Protein AF-A0A554VJP4-F1 (afdb_monomer_lite)

Structure (mmCIF, N/CA/C/O backbone):
data_AF-A0A554VJP4-F1
#
_entry.id   AF-A0A554VJP4-F1
#
loop_
_atom_site.group_PDB
_atom_site.id
_atom_site.type_symbol
_atom_site.label_atom_id
_atom_site.label_alt_id
_atom_site.label_comp_id
_atom_site.label_asym_id
_atom_site.label_entity_id
_atom_site.label_seq_id
_atom_site.pdbx_PDB_ins_code
_atom_site.Cartn_x
_atom_site.Cartn_y
_atom_site.Cartn_z
_atom_site.occupancy
_atom_site.B_iso_or_equiv
_atom_site.auth_seq_id
_atom_site.auth_comp_id
_atom_site.auth_asym_id
_atom_site.auth_atom_id
_atom_site.pdbx_PDB_model_num
ATOM 1 N N . MET A 1 1 ? 48.903 11.636 -44.632 1.00 59.56 1 MET A N 1
ATOM 2 C CA . MET A 1 1 ? 47.456 11.942 -44.474 1.00 59.56 1 MET A CA 1
ATOM 3 C C . MET A 1 1 ? 46.560 10.723 -44.202 1.00 59.56 1 MET A C 1
ATOM 5 O O . MET A 1 1 ? 45.749 10.816 -43.292 1.00 59.56 1 MET A O 1
ATOM 9 N N . ARG A 1 2 ? 46.679 9.581 -44.910 1.00 64.19 2 ARG A N 1
ATOM 10 C CA . ARG A 1 2 ? 45.824 8.382 -44.682 1.00 64.19 2 ARG A CA 1
ATOM 11 C C . ARG A 1 2 ? 45.867 7.820 -43.248 1.00 64.19 2 ARG A C 1
ATOM 13 O O . ARG A 1 2 ? 44.817 7.548 -42.677 1.00 64.19 2 ARG A O 1
ATOM 20 N N . LYS A 1 3 ? 47.059 7.714 -42.646 1.00 68.00 3 LYS A N 1
ATOM 21 C CA . LYS A 1 3 ? 47.233 7.249 -41.253 1.00 68.00 3 LYS A CA 1
ATOM 22 C C . LYS A 1 3 ? 46.587 8.202 -40.234 1.00 68.00 3 LYS A C 1
ATOM 24 O O . LYS A 1 3 ? 45.902 7.752 -39.332 1.00 68.00 3 LYS A O 1
ATOM 29 N N . PHE A 1 4 ? 46.711 9.513 -40.452 1.00 77.62 4 PHE A N 1
ATOM 30 C CA . PHE A 1 4 ? 46.106 10.544 -39.598 1.00 77.62 4 PHE A CA 1
ATOM 31 C C . PHE A 1 4 ? 44.571 10.550 -39.689 1.00 77.62 4 PHE A C 1
ATOM 33 O O . PHE A 1 4 ? 43.891 10.615 -38.672 1.00 77.62 4 PHE A O 1
ATOM 40 N N . ARG A 1 5 ? 44.015 10.377 -40.900 1.00 81.06 5 ARG A N 1
ATOM 41 C CA . ARG A 1 5 ? 42.568 10.176 -41.100 1.00 81.06 5 ARG A CA 1
ATOM 42 C C . ARG A 1 5 ? 42.062 8.908 -40.412 1.00 81.06 5 ARG A C 1
ATOM 44 O O . ARG A 1 5 ? 40.998 8.939 -39.816 1.00 81.06 5 ARG A O 1
ATOM 51 N N . SER A 1 6 ? 42.834 7.823 -40.460 1.00 83.50 6 SER A N 1
ATOM 52 C CA . SER A 1 6 ? 42.468 6.565 -39.795 1.00 83.50 6 SER A CA 1
ATOM 53 C C . SER A 1 6 ? 42.446 6.719 -38.272 1.00 83.50 6 SER A C 1
ATOM 55 O O . SER A 1 6 ? 41.508 6.256 -37.639 1.00 83.50 6 SER A O 1
ATOM 57 N N . ILE A 1 7 ? 43.415 7.442 -37.694 1.00 89.94 7 ILE A N 1
ATOM 58 C CA . ILE A 1 7 ? 43.435 7.764 -36.257 1.00 89.94 7 ILE A CA 1
ATOM 59 C C . ILE A 1 7 ? 42.205 8.593 -35.869 1.00 89.94 7 ILE A C 1
ATOM 61 O O . ILE A 1 7 ? 41.526 8.249 -34.910 1.00 89.94 7 ILE A O 1
ATOM 65 N N . ILE A 1 8 ? 41.869 9.634 -36.640 1.00 91.44 8 ILE A N 1
ATOM 66 C CA . ILE A 1 8 ? 40.680 10.463 -36.376 1.00 91.44 8 ILE A CA 1
ATOM 67 C C . ILE A 1 8 ? 39.396 9.624 -36.426 1.00 91.44 8 ILE A C 1
ATOM 69 O O . ILE A 1 8 ? 38.559 9.739 -35.536 1.00 91.44 8 ILE A O 1
ATOM 73 N N . ILE A 1 9 ? 39.251 8.756 -37.432 1.00 92.81 9 ILE A N 1
ATOM 74 C CA . ILE A 1 9 ? 38.075 7.885 -37.573 1.00 92.81 9 ILE A CA 1
ATOM 75 C C . ILE A 1 9 ? 37.961 6.933 -36.377 1.00 92.81 9 ILE A C 1
ATOM 77 O O . ILE A 1 9 ? 36.885 6.814 -35.798 1.00 92.81 9 ILE A O 1
ATOM 81 N N . VAL A 1 10 ? 39.064 6.301 -35.967 1.00 94.50 10 VAL A N 1
ATOM 82 C CA . VAL A 1 10 ? 39.085 5.412 -34.796 1.00 94.50 10 VAL A CA 1
ATOM 83 C C . VAL A 1 10 ? 38.717 6.176 -33.520 1.00 94.50 10 VAL A C 1
ATOM 85 O O . VAL A 1 10 ? 37.890 5.693 -32.751 1.00 94.50 10 VAL A O 1
ATOM 88 N N . SER A 1 11 ? 39.236 7.391 -33.321 1.00 93.19 11 SER A N 1
ATOM 89 C CA . SER A 1 11 ? 38.883 8.227 -32.166 1.00 93.19 11 SER A CA 1
ATOM 90 C C . SER A 1 11 ? 37.401 8.612 -32.138 1.00 93.19 11 SER A C 1
ATOM 92 O O . SER A 1 11 ? 36.790 8.589 -31.073 1.00 93.19 11 SER A O 1
ATOM 94 N N . ILE A 1 12 ? 36.802 8.924 -33.293 1.00 95.62 12 ILE A N 1
ATOM 95 C CA . ILE A 1 12 ? 35.363 9.222 -33.393 1.00 95.62 12 ILE A CA 1
ATOM 96 C C . ILE A 1 12 ? 34.533 7.984 -33.041 1.00 95.62 12 ILE A C 1
ATOM 98 O O . ILE A 1 12 ? 33.570 8.092 -32.286 1.00 95.62 12 ILE A O 1
ATOM 102 N N . ILE A 1 13 ? 34.917 6.803 -33.535 1.00 95.56 13 ILE A N 1
ATOM 103 C CA . ILE A 1 13 ? 34.223 5.547 -33.218 1.00 95.56 13 ILE A CA 1
ATOM 104 C C . ILE A 1 13 ? 34.290 5.260 -31.714 1.00 95.56 13 ILE A C 1
ATOM 106 O O . ILE A 1 13 ? 33.263 4.969 -31.106 1.00 95.56 13 ILE A O 1
ATOM 110 N N . ILE A 1 14 ? 35.468 5.400 -31.097 1.00 95.75 14 ILE A N 1
ATOM 111 C CA . ILE A 1 14 ? 35.642 5.218 -29.647 1.00 95.75 14 ILE A CA 1
ATOM 112 C C . ILE A 1 14 ? 34.758 6.197 -28.869 1.00 95.75 14 ILE A C 1
ATOM 114 O O . ILE A 1 14 ? 34.096 5.793 -27.915 1.00 95.75 14 ILE A O 1
ATOM 118 N N . LEU A 1 15 ? 34.700 7.464 -29.289 1.00 95.62 15 LEU A N 1
ATOM 119 C CA . LEU A 1 15 ? 33.866 8.474 -28.642 1.00 95.62 15 LEU A CA 1
ATOM 120 C C . LEU A 1 15 ? 32.372 8.130 -28.733 1.00 95.62 15 LEU A C 1
ATOM 122 O O . LEU A 1 15 ? 31.662 8.239 -27.737 1.00 95.62 15 LEU A O 1
ATOM 126 N N . ILE A 1 16 ? 31.897 7.669 -29.894 1.00 95.94 16 ILE A N 1
ATOM 127 C CA . ILE A 1 16 ? 30.501 7.243 -30.080 1.00 95.94 16 ILE A CA 1
ATOM 128 C C . ILE A 1 16 ? 30.175 6.056 -29.167 1.00 95.94 16 ILE A C 1
ATOM 130 O O . ILE A 1 16 ? 29.163 6.083 -28.465 1.00 95.94 16 ILE A O 1
ATOM 134 N N . VAL A 1 17 ? 31.044 5.042 -29.125 1.00 95.94 17 VAL A N 1
ATOM 135 C CA . VAL A 1 17 ? 30.869 3.875 -28.247 1.00 95.94 17 VAL A CA 1
ATOM 136 C C . VAL A 1 17 ? 30.855 4.296 -26.775 1.00 95.94 17 VAL A C 1
ATOM 138 O O . VAL A 1 17 ? 30.011 3.822 -26.018 1.00 95.94 17 VAL A O 1
ATOM 141 N N . ALA A 1 18 ? 31.730 5.221 -26.373 1.00 94.38 18 ALA A N 1
ATOM 142 C CA . ALA A 1 18 ? 31.766 5.743 -25.010 1.00 94.38 18 ALA A CA 1
ATOM 143 C C . ALA A 1 18 ? 30.477 6.495 -24.643 1.00 94.38 18 ALA A C 1
ATOM 145 O O . ALA A 1 18 ? 29.935 6.271 -23.563 1.00 94.38 18 ALA A O 1
ATOM 146 N N . ILE A 1 19 ? 29.947 7.338 -25.536 1.00 95.06 19 ILE A N 1
ATOM 147 C CA . ILE A 1 19 ? 28.691 8.072 -25.30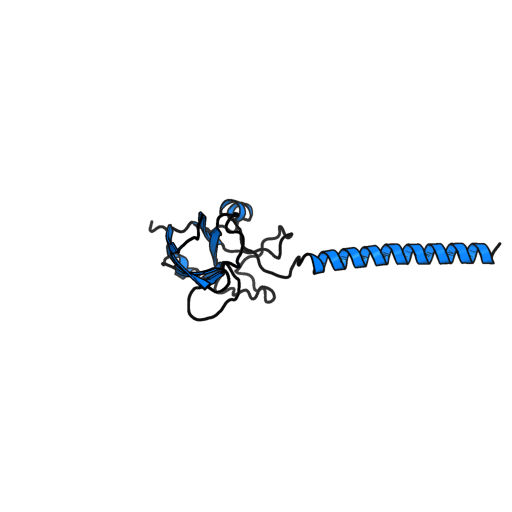7 1.00 95.06 19 ILE A CA 1
ATOM 148 C C . ILE A 1 19 ? 27.515 7.102 -25.146 1.00 95.06 19 ILE A C 1
ATOM 150 O O . ILE A 1 19 ? 26.744 7.226 -24.193 1.00 95.06 19 ILE A O 1
ATOM 154 N N . ILE A 1 20 ? 27.391 6.116 -26.040 1.00 94.56 20 ILE A N 1
ATOM 155 C CA . ILE A 1 20 ? 26.320 5.110 -25.971 1.00 94.56 20 ILE A CA 1
ATOM 156 C C . ILE A 1 20 ? 26.453 4.280 -24.689 1.00 94.56 20 ILE A C 1
ATOM 158 O O . ILE A 1 20 ? 25.468 4.089 -23.975 1.00 94.56 20 ILE A O 1
ATOM 162 N N . GLY A 1 21 ? 27.670 3.835 -24.364 1.00 94.00 21 GLY A N 1
ATOM 163 C CA . GLY A 1 21 ? 27.953 3.069 -23.153 1.00 94.00 21 GLY A CA 1
ATOM 164 C C . GLY A 1 21 ? 27.600 3.840 -21.882 1.00 94.00 21 GLY A C 1
ATOM 165 O O . GLY A 1 21 ? 26.885 3.318 -21.032 1.00 94.00 21 GLY A O 1
ATOM 166 N N . LEU A 1 22 ? 28.025 5.101 -21.769 1.00 92.81 22 LEU A N 1
ATOM 167 C CA . LEU A 1 22 ? 27.690 5.962 -20.631 1.00 92.81 22 LEU A CA 1
ATOM 168 C C . LEU A 1 22 ? 26.180 6.200 -20.514 1.00 92.81 22 LEU A C 1
ATOM 170 O O . LEU A 1 22 ? 25.647 6.163 -19.407 1.00 92.81 22 LEU A O 1
ATOM 174 N N . GLY A 1 23 ? 25.481 6.389 -21.637 1.00 90.38 23 GLY A N 1
ATOM 175 C CA . GLY A 1 23 ? 24.021 6.496 -21.659 1.00 90.38 23 GLY A CA 1
ATOM 176 C C . GLY A 1 23 ? 23.337 5.236 -21.122 1.00 90.38 23 GLY A C 1
ATOM 177 O O . GLY A 1 23 ? 22.455 5.329 -20.265 1.00 90.38 23 GLY A O 1
ATOM 178 N N . TYR A 1 24 ? 23.792 4.060 -21.561 1.00 89.81 24 TYR A N 1
ATOM 179 C CA . TYR A 1 24 ? 23.297 2.776 -21.065 1.00 89.81 24 TYR A CA 1
ATOM 180 C C . TYR A 1 24 ? 23.572 2.595 -19.568 1.00 89.81 24 TYR A C 1
ATOM 182 O O . TYR A 1 24 ? 22.649 2.292 -18.815 1.00 89.81 24 TYR A O 1
ATOM 190 N N . PHE A 1 25 ? 24.803 2.841 -19.106 1.00 88.12 25 PHE A N 1
ATOM 191 C CA . PHE A 1 25 ? 25.150 2.733 -17.686 1.00 88.12 25 PHE A CA 1
ATOM 192 C C . PHE A 1 25 ? 24.345 3.701 -16.821 1.00 88.12 25 PHE A C 1
ATOM 194 O O . PHE A 1 25 ? 23.866 3.308 -15.761 1.00 88.12 25 PHE A O 1
ATOM 201 N N . ASN A 1 26 ? 24.138 4.937 -17.274 1.00 85.81 26 ASN A N 1
ATOM 202 C CA . ASN A 1 26 ? 23.325 5.907 -16.548 1.00 85.81 26 ASN A CA 1
ATOM 203 C C . ASN A 1 26 ? 21.857 5.459 -16.455 1.00 85.81 26 ASN A C 1
ATOM 205 O O . ASN A 1 26 ? 21.241 5.562 -15.397 1.00 85.81 26 ASN A O 1
ATOM 209 N N . SER A 1 27 ? 21.304 4.905 -17.538 1.00 81.00 27 SER A N 1
ATOM 210 C CA . SER A 1 27 ? 19.952 4.338 -17.534 1.00 81.00 27 SER A CA 1
ATOM 211 C C . SER A 1 27 ? 19.846 3.120 -16.613 1.00 81.00 27 SER A C 1
ATOM 213 O O . SER A 1 27 ? 18.922 3.049 -15.808 1.00 81.00 27 SER A O 1
ATOM 215 N N . TYR A 1 28 ? 20.825 2.214 -16.657 1.00 82.31 28 TYR A N 1
ATOM 216 C CA . TYR A 1 28 ? 20.892 1.025 -15.807 1.00 82.31 28 TYR A CA 1
ATOM 217 C C . TYR A 1 28 ? 21.003 1.389 -14.318 1.00 82.31 28 TYR A C 1
ATOM 219 O O . TYR A 1 28 ? 20.238 0.886 -13.493 1.00 82.31 28 TYR A O 1
ATOM 227 N N . ILE A 1 29 ? 21.906 2.312 -13.972 1.00 80.25 29 ILE A N 1
ATOM 228 C CA . ILE A 1 29 ? 22.062 2.828 -12.605 1.00 80.25 29 ILE A CA 1
ATOM 229 C C . ILE A 1 29 ? 20.795 3.564 -12.170 1.00 80.25 29 ILE A C 1
ATOM 231 O O . ILE A 1 29 ? 20.364 3.394 -11.037 1.00 80.25 29 ILE A O 1
ATOM 235 N N . GLY A 1 30 ? 20.157 4.337 -13.049 1.00 66.06 30 GLY A N 1
ATOM 236 C CA . GLY A 1 30 ? 18.882 4.975 -12.738 1.00 66.06 30 GLY A CA 1
ATOM 237 C C . GLY A 1 30 ? 17.779 3.947 -12.468 1.00 66.06 30 GLY A C 1
ATOM 238 O O . GLY A 1 30 ? 17.087 4.012 -11.457 1.00 66.06 30 GLY A O 1
ATOM 239 N N . TYR A 1 31 ? 17.623 2.958 -13.339 1.00 65.25 31 TYR A N 1
ATOM 240 C CA . TYR A 1 31 ? 16.568 1.958 -13.226 1.00 65.25 31 TYR A CA 1
ATOM 241 C C . TYR A 1 31 ? 16.714 1.093 -11.961 1.00 65.25 31 TYR A C 1
ATOM 243 O O . TYR A 1 31 ? 15.768 0.984 -11.174 1.00 65.25 31 TYR A O 1
ATOM 251 N N . HIS A 1 32 ? 17.914 0.564 -11.701 1.00 67.81 32 HIS A N 1
ATOM 252 C CA . HIS A 1 32 ? 18.172 -0.288 -10.536 1.00 67.81 32 HIS A CA 1
ATOM 253 C C . HIS A 1 32 ? 18.463 0.499 -9.250 1.00 67.81 32 HIS A C 1
ATOM 255 O O . HIS A 1 32 ? 18.029 0.098 -8.173 1.00 67.81 32 HIS A O 1
ATOM 261 N N . GLY A 1 33 ? 19.152 1.636 -9.338 1.00 58.38 33 GLY A N 1
ATOM 262 C CA . GLY A 1 33 ? 19.509 2.470 -8.187 1.00 58.38 33 GLY A CA 1
ATOM 263 C C . GLY A 1 33 ? 18.315 3.197 -7.569 1.00 58.38 33 GLY A C 1
ATOM 264 O O . GLY A 1 33 ? 18.256 3.336 -6.348 1.00 58.38 33 GLY A O 1
ATOM 265 N N . TYR A 1 34 ? 17.319 3.592 -8.374 1.00 58.25 34 TYR A N 1
ATOM 266 C CA . TYR A 1 34 ? 16.077 4.183 -7.859 1.00 58.25 34 TYR A CA 1
ATOM 267 C C . TYR A 1 34 ? 15.020 3.152 -7.457 1.00 58.25 34 TYR A C 1
ATOM 269 O O . TYR A 1 34 ? 13.928 3.548 -7.045 1.00 58.25 34 TYR A O 1
ATOM 277 N N . ASN A 1 35 ? 15.334 1.849 -7.516 1.00 59.16 35 ASN A N 1
ATOM 278 C CA . ASN A 1 35 ? 14.413 0.784 -7.119 1.00 59.16 35 ASN A CA 1
ATOM 279 C C . ASN A 1 35 ? 13.039 0.926 -7.801 1.00 59.16 35 ASN A C 1
ATOM 281 O O . ASN A 1 35 ? 11.998 0.841 -7.140 1.00 59.16 35 ASN A O 1
ATOM 285 N N . LYS A 1 36 ? 13.037 1.229 -9.110 1.00 57.78 36 LYS A N 1
ATOM 286 C CA . LYS A 1 36 ? 11.808 1.599 -9.829 1.00 57.78 36 LYS A CA 1
ATOM 287 C C . LYS A 1 36 ? 10.735 0.513 -9.780 1.00 57.78 36 LYS A C 1
ATOM 289 O O . LYS A 1 36 ? 9.577 0.879 -9.650 1.00 57.78 36 LYS A O 1
ATOM 294 N N . ASP A 1 37 ? 11.124 -0.762 -9.746 1.00 58.19 37 ASP A N 1
ATOM 295 C CA . ASP A 1 37 ? 10.183 -1.892 -9.777 1.00 58.19 37 ASP A CA 1
ATOM 296 C C . ASP A 1 37 ? 10.345 -2.868 -8.600 1.00 58.19 37 ASP A C 1
ATOM 298 O O . ASP A 1 37 ? 9.744 -3.934 -8.580 1.00 58.19 37 ASP A O 1
ATOM 302 N N . THR A 1 38 ? 11.154 -2.551 -7.586 1.00 62.28 38 THR A N 1
ATOM 303 C CA . THR A 1 38 ? 11.517 -3.559 -6.571 1.00 62.28 38 THR A CA 1
ATOM 304 C C . THR A 1 38 ? 10.443 -3.796 -5.511 1.00 62.28 38 THR A C 1
ATOM 306 O O . THR A 1 38 ? 10.501 -4.810 -4.819 1.00 62.28 38 THR A O 1
ATOM 309 N N . TYR A 1 39 ? 9.472 -2.889 -5.350 1.00 71.44 39 TYR A N 1
ATOM 310 C CA . TYR A 1 39 ? 8.464 -3.006 -4.293 1.00 71.44 39 TYR A CA 1
ATOM 311 C C . TYR A 1 39 ? 7.085 -2.518 -4.728 1.00 71.44 39 TYR A C 1
ATOM 313 O O . TYR A 1 39 ? 6.936 -1.418 -5.267 1.00 71.44 39 TYR A O 1
ATOM 321 N N . ARG A 1 40 ? 6.070 -3.313 -4.386 1.00 78.12 40 ARG A N 1
ATOM 322 C CA . ARG A 1 40 ? 4.659 -2.930 -4.420 1.00 78.12 40 ARG A CA 1
ATOM 323 C C . ARG A 1 40 ? 4.410 -1.734 -3.498 1.00 78.12 40 ARG A C 1
ATOM 325 O O . ARG A 1 40 ? 4.848 -1.727 -2.347 1.00 78.12 40 ARG A O 1
ATOM 332 N N . ARG A 1 41 ? 3.658 -0.745 -3.983 1.00 78.75 41 ARG A N 1
ATOM 333 C CA . ARG A 1 41 ? 3.198 0.406 -3.193 1.00 78.75 41 ARG A CA 1
ATOM 334 C C . ARG A 1 41 ? 1.684 0.587 -3.262 1.00 78.75 41 ARG A C 1
ATOM 336 O O . ARG A 1 41 ? 1.037 0.291 -4.266 1.00 78.75 41 ARG A O 1
ATOM 343 N N . PHE A 1 42 ? 1.142 1.106 -2.173 1.00 83.00 42 PHE A N 1
ATOM 344 C CA . PHE A 1 42 ? -0.256 1.483 -1.967 1.00 83.00 42 PHE A CA 1
ATOM 345 C C . PHE A 1 42 ? -0.357 3.018 -1.924 1.00 83.00 42 PHE A C 1
ATOM 347 O O . PHE A 1 42 ? 0.670 3.706 -1.958 1.00 83.00 42 PHE A O 1
ATOM 354 N N . SER A 1 43 ? -1.575 3.561 -1.913 1.00 87.31 43 SER A N 1
ATOM 355 C CA . SER A 1 43 ? -1.755 5.018 -1.818 1.00 87.31 43 SER A CA 1
ATOM 356 C C . SER A 1 43 ? -1.492 5.519 -0.402 1.00 87.31 43 SER A C 1
ATOM 358 O O . SER A 1 43 ? -1.949 4.922 0.568 1.00 87.31 43 SER A O 1
ATOM 360 N N . GLU A 1 44 ? -0.820 6.655 -0.266 1.00 85.25 44 GLU A N 1
ATOM 361 C CA . GLU A 1 44 ? -0.588 7.286 1.036 1.00 85.25 44 GLU A CA 1
ATOM 362 C C . GLU A 1 44 ? -1.843 8.004 1.545 1.00 85.25 44 GLU A C 1
ATOM 364 O O . GLU A 1 44 ? -1.989 8.222 2.745 1.00 85.25 44 GLU A O 1
ATOM 369 N N . THR A 1 45 ? -2.769 8.366 0.649 1.00 89.69 45 THR A N 1
ATOM 370 C CA . THR A 1 45 ? -4.004 9.089 0.986 1.00 89.69 45 THR A CA 1
ATOM 371 C C . THR A 1 45 ? -5.218 8.555 0.225 1.00 89.69 45 THR A C 1
ATOM 373 O O . THR A 1 45 ? -5.100 7.989 -0.864 1.00 89.69 45 THR A O 1
ATOM 376 N N . ILE A 1 46 ? -6.420 8.821 0.750 1.00 92.38 46 ILE A N 1
ATOM 377 C CA . ILE A 1 46 ? -7.682 8.545 0.040 1.00 92.38 46 ILE A CA 1
ATOM 378 C C . ILE A 1 46 ? -7.758 9.311 -1.286 1.00 92.38 46 ILE A C 1
ATOM 380 O O . ILE A 1 46 ? -8.303 8.798 -2.263 1.00 92.38 46 ILE A O 1
ATOM 384 N N . LYS A 1 47 ? -7.236 10.544 -1.332 1.00 93.94 47 LYS A N 1
ATOM 385 C CA . LYS A 1 47 ? -7.242 11.366 -2.548 1.00 93.94 47 LYS A CA 1
ATOM 386 C C . LYS A 1 47 ? -6.461 10.676 -3.668 1.00 93.94 47 LYS A C 1
ATOM 388 O O . LYS A 1 47 ? -7.026 10.445 -4.731 1.00 93.94 47 LYS A O 1
ATOM 393 N N . GLU A 1 48 ? -5.229 10.264 -3.382 1.00 91.00 48 GLU A N 1
ATOM 394 C CA . GLU A 1 48 ? -4.383 9.518 -4.322 1.00 91.00 48 GLU A CA 1
ATOM 395 C C . GLU A 1 48 ? -5.051 8.200 -4.756 1.00 91.00 48 GLU A C 1
ATOM 397 O O . GLU A 1 48 ? -5.094 7.875 -5.941 1.00 91.00 48 GLU A O 1
ATOM 402 N N . SER A 1 49 ? -5.666 7.475 -3.817 1.00 92.19 49 SER A N 1
ATOM 403 C CA . SER A 1 49 ? -6.402 6.235 -4.103 1.00 92.19 49 SER A CA 1
ATOM 404 C C . SER A 1 49 ? -7.560 6.431 -5.091 1.00 92.19 49 SER A C 1
ATOM 406 O O . SER A 1 49 ? -7.798 5.602 -5.980 1.00 92.19 49 SER A O 1
ATOM 408 N N . LYS A 1 50 ? -8.286 7.549 -4.958 1.00 94.69 50 LYS A N 1
ATOM 409 C CA . LYS A 1 50 ? -9.379 7.932 -5.862 1.00 94.69 50 LYS A CA 1
ATOM 410 C C . LYS A 1 50 ? -8.861 8.369 -7.228 1.00 94.69 50 LYS A C 1
ATOM 412 O O . LYS A 1 50 ? -9.425 7.947 -8.233 1.00 94.69 50 LYS A O 1
ATOM 417 N N . GLU A 1 51 ? -7.792 9.162 -7.272 1.00 93.50 51 GLU A N 1
ATOM 418 C CA . GLU A 1 51 ? -7.138 9.590 -8.521 1.00 93.50 51 GLU A CA 1
ATOM 419 C C . GLU A 1 51 ? -6.659 8.381 -9.336 1.00 93.50 51 GLU A C 1
ATOM 421 O O . GLU A 1 51 ? -6.881 8.311 -10.545 1.00 93.50 51 GLU A O 1
ATOM 426 N N . ARG A 1 52 ? -6.128 7.364 -8.649 1.00 91.44 52 ARG A N 1
ATOM 427 C CA . ARG A 1 52 ? -5.718 6.075 -9.224 1.00 91.44 52 ARG A CA 1
ATOM 428 C C . ARG A 1 52 ? -6.875 5.112 -9.518 1.00 91.44 52 ARG A C 1
ATOM 430 O O . ARG A 1 52 ? -6.644 4.020 -10.028 1.00 91.44 52 ARG A O 1
ATOM 437 N N . LYS A 1 53 ? -8.121 5.481 -9.196 1.00 94.12 53 LYS A N 1
ATOM 438 C CA . LYS A 1 53 ? -9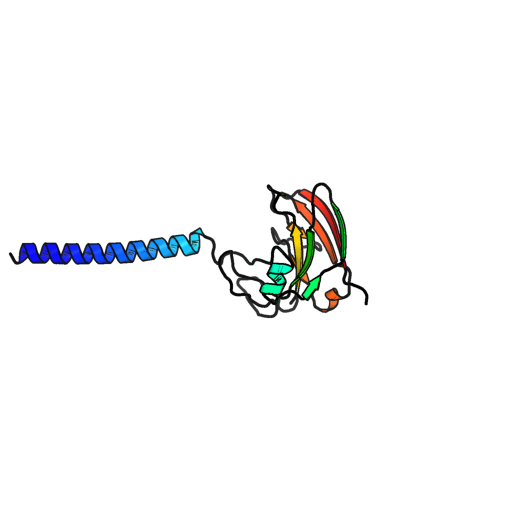.343 4.676 -9.414 1.00 94.12 53 LYS A CA 1
ATOM 439 C C . LYS A 1 53 ? -9.311 3.282 -8.756 1.00 94.12 53 LYS A C 1
ATOM 441 O O . LYS A 1 53 ? -9.977 2.353 -9.222 1.00 94.12 53 LYS A O 1
ATOM 446 N N . VAL A 1 54 ? -8.572 3.138 -7.654 1.00 92.81 54 VAL A N 1
ATOM 447 C CA . VAL A 1 54 ? -8.480 1.893 -6.862 1.00 92.81 54 VAL A CA 1
ATOM 448 C C . VAL A 1 54 ? -9.180 1.976 -5.516 1.00 92.81 54 VAL A C 1
ATOM 450 O O . VAL A 1 54 ? -9.343 0.946 -4.868 1.00 92.81 54 VAL A O 1
ATOM 453 N N . PHE A 1 55 ? -9.625 3.165 -5.112 1.00 94.12 55 PHE A N 1
ATOM 454 C CA . PHE A 1 55 ? -10.392 3.360 -3.889 1.00 94.12 55 PHE A CA 1
ATOM 455 C C . PHE A 1 55 ? -11.709 2.576 -3.915 1.00 94.12 55 PHE A C 1
ATOM 457 O O . PHE A 1 55 ? -12.507 2.720 -4.843 1.00 94.12 55 PHE A O 1
ATOM 464 N N . ILE A 1 56 ? -11.952 1.790 -2.867 1.00 92.25 56 ILE A N 1
ATOM 465 C CA . ILE A 1 56 ? -13.215 1.077 -2.652 1.00 92.25 56 ILE A CA 1
ATOM 466 C C . ILE A 1 56 ? -14.070 1.820 -1.634 1.00 92.25 56 ILE A C 1
ATOM 468 O O . ILE A 1 56 ? -15.181 2.244 -1.944 1.00 92.25 56 ILE A O 1
ATOM 472 N N . LYS A 1 57 ? -13.558 1.987 -0.411 1.00 91.44 57 LYS A N 1
ATOM 473 C CA . LYS A 1 57 ? -14.279 2.674 0.664 1.00 91.44 57 LYS A CA 1
ATOM 474 C C . LYS A 1 57 ? -13.359 3.119 1.789 1.00 91.44 57 LYS A C 1
ATOM 476 O O . LYS A 1 57 ? -12.302 2.533 2.011 1.00 91.44 57 LYS A O 1
ATOM 481 N N . LYS A 1 58 ? -13.813 4.126 2.534 1.00 92.56 58 LYS A N 1
ATOM 482 C CA . LYS A 1 58 ? -13.228 4.524 3.816 1.00 92.56 58 LYS A CA 1
ATOM 483 C C . LYS A 1 58 ? -13.809 3.637 4.918 1.00 92.56 58 LYS A C 1
ATOM 485 O O . LYS A 1 58 ? -14.989 3.289 4.862 1.00 92.56 58 LYS A O 1
ATOM 490 N N . LEU A 1 59 ? -12.981 3.268 5.886 1.00 90.25 59 LEU A N 1
ATOM 491 C CA . LEU A 1 59 ? -13.381 2.510 7.065 1.00 90.25 59 LEU A CA 1
ATOM 492 C C . LEU A 1 59 ? -13.471 3.435 8.274 1.00 90.25 59 LEU A C 1
ATOM 494 O O . LEU A 1 59 ? -12.688 4.378 8.416 1.00 90.25 59 LEU A O 1
ATOM 498 N N . ASN A 1 60 ? -14.401 3.123 9.169 1.00 91.56 60 ASN A N 1
ATOM 499 C CA . ASN A 1 60 ? -14.319 3.616 10.535 1.00 91.56 60 ASN A CA 1
ATOM 500 C C . ASN A 1 60 ? -13.212 2.856 11.248 1.00 91.56 60 ASN A C 1
ATOM 502 O O . ASN A 1 60 ? -12.973 1.685 10.946 1.00 91.56 60 ASN A O 1
ATOM 506 N N . TYR A 1 61 ? -12.555 3.495 12.208 1.00 90.12 61 TYR A N 1
ATOM 507 C CA . TYR A 1 61 ? -11.553 2.825 13.016 1.00 90.12 61 TYR A CA 1
ATOM 508 C C . TYR A 1 61 ? -11.523 3.355 14.442 1.00 90.12 61 TYR A C 1
ATOM 510 O O . TYR A 1 61 ? -11.892 4.492 14.724 1.00 90.12 61 TYR A O 1
ATOM 518 N N . ASN A 1 62 ? -11.046 2.502 15.338 1.00 89.94 62 ASN A N 1
ATOM 519 C CA . ASN A 1 62 ? -10.646 2.861 16.684 1.00 89.94 62 ASN A CA 1
ATOM 520 C C . ASN A 1 62 ? -9.222 2.353 16.908 1.00 89.94 62 ASN A C 1
ATOM 522 O O . ASN A 1 62 ? -8.881 1.243 16.487 1.00 89.94 62 ASN A O 1
ATOM 526 N N . THR A 1 63 ? -8.397 3.159 17.565 1.00 86.00 63 THR A N 1
ATOM 527 C CA . THR A 1 63 ? -6.996 2.849 17.828 1.00 86.00 63 THR A CA 1
ATOM 528 C C . THR A 1 63 ? -6.705 2.916 19.320 1.00 86.00 63 THR A C 1
ATOM 530 O O . THR A 1 63 ? -7.087 3.859 20.009 1.00 86.00 63 THR A O 1
ATOM 533 N N . LYS A 1 64 ? -6.017 1.891 19.820 1.00 84.31 64 LYS A N 1
ATOM 534 C CA . LYS A 1 64 ? -5.328 1.906 21.111 1.00 84.31 64 LYS A CA 1
ATOM 535 C C . LYS A 1 64 ? -3.838 1.878 20.804 1.00 84.31 64 LYS A C 1
ATOM 537 O O . LYS A 1 64 ? -3.233 0.805 20.846 1.00 84.31 64 LYS A O 1
ATOM 542 N N . ALA A 1 65 ? -3.304 3.011 20.362 1.00 77.06 65 ALA A N 1
ATOM 543 C CA . ALA A 1 65 ? -1.904 3.145 19.993 1.00 77.06 65 ALA A CA 1
ATOM 544 C C . ALA A 1 65 ? -1.313 4.419 20.580 1.00 77.06 65 ALA A C 1
ATOM 546 O O . ALA A 1 65 ? -1.926 5.483 20.494 1.00 77.06 65 ALA A O 1
ATOM 547 N N . ASP A 1 66 ? -0.111 4.294 21.127 1.00 72.75 66 ASP A N 1
ATOM 548 C CA . ASP A 1 66 ? 0.624 5.418 21.686 1.00 72.75 66 ASP A CA 1
ATOM 549 C C . ASP A 1 66 ? 1.488 6.050 20.592 1.00 72.75 66 ASP A C 1
ATOM 551 O O . ASP A 1 66 ? 2.156 5.353 19.828 1.00 72.75 66 ASP A O 1
ATOM 555 N N . ASN A 1 67 ? 1.492 7.383 20.517 1.00 75.75 67 ASN A N 1
ATOM 556 C CA . ASN A 1 67 ? 2.354 8.161 19.618 1.00 75.75 67 ASN A CA 1
ATOM 557 C C . ASN A 1 67 ? 2.191 7.862 18.106 1.00 75.75 67 ASN A C 1
ATOM 559 O O . ASN A 1 67 ? 3.082 8.178 17.316 1.00 75.75 67 ASN A O 1
ATOM 563 N N . VAL A 1 68 ? 1.053 7.300 17.673 1.00 78.38 68 VAL A N 1
ATOM 564 C CA . VAL A 1 68 ? 0.723 7.059 16.253 1.00 78.38 68 VAL A CA 1
ATOM 565 C C . VAL A 1 68 ? -0.539 7.821 15.842 1.00 78.38 68 VAL A C 1
ATOM 567 O O . VAL A 1 68 ? -1.632 7.530 16.322 1.00 78.38 68 VAL A O 1
ATOM 570 N N . GLU A 1 69 ? -0.396 8.778 14.923 1.00 84.19 69 GLU A N 1
ATOM 571 C CA . GLU A 1 69 ? -1.508 9.556 14.364 1.00 84.19 69 GLU A CA 1
ATOM 572 C C . GLU A 1 69 ? -1.933 8.955 13.014 1.00 84.19 69 GLU A C 1
ATOM 574 O O . GLU A 1 69 ? -1.302 9.182 11.975 1.00 84.19 69 GLU A O 1
ATOM 579 N N . ILE A 1 70 ? -3.007 8.158 13.045 1.00 85.94 70 ILE A N 1
ATOM 580 C CA . ILE A 1 70 ? -3.671 7.619 11.851 1.00 85.94 70 ILE A CA 1
ATOM 581 C C . ILE A 1 70 ? -4.592 8.697 11.288 1.00 85.94 70 ILE A C 1
ATOM 583 O O . ILE A 1 70 ? -5.460 9.187 12.010 1.00 85.94 70 ILE A O 1
ATOM 587 N N . LEU A 1 71 ? -4.428 9.023 10.006 1.00 88.12 71 LEU A N 1
ATOM 588 C CA . LEU A 1 71 ? -5.283 9.971 9.289 1.00 88.12 71 LEU A CA 1
ATOM 589 C C . LEU A 1 71 ? -6.532 9.287 8.733 1.00 88.12 71 LEU A C 1
ATOM 591 O O . LEU A 1 71 ? -7.649 9.771 8.898 1.00 88.12 71 LEU A O 1
ATOM 595 N N . ASP A 1 72 ? -6.334 8.149 8.073 1.00 90.00 72 ASP A N 1
ATOM 596 C CA . ASP A 1 72 ? -7.392 7.409 7.402 1.00 90.00 72 ASP A CA 1
ATOM 597 C C . ASP A 1 72 ? -7.089 5.910 7.416 1.00 90.00 72 ASP A C 1
ATOM 599 O O . ASP A 1 72 ? -5.940 5.490 7.278 1.00 90.00 72 ASP A O 1
ATOM 603 N N . VAL A 1 73 ? -8.142 5.097 7.492 1.00 89.00 73 VAL A N 1
ATOM 604 C CA . VAL A 1 73 ? -8.094 3.671 7.154 1.00 89.00 73 VAL A CA 1
ATOM 605 C C . VAL A 1 73 ? -9.070 3.442 6.007 1.00 89.00 73 VAL A C 1
ATOM 607 O O . VAL A 1 73 ? -10.225 3.869 6.077 1.00 89.00 73 VAL A O 1
ATOM 610 N N . PHE A 1 74 ? -8.624 2.818 4.924 1.00 90.44 74 PHE A N 1
ATOM 611 C CA . PHE A 1 74 ? -9.438 2.644 3.720 1.00 90.44 74 PHE A CA 1
ATOM 612 C C . PHE A 1 74 ? -9.064 1.381 2.953 1.00 90.44 74 PHE A C 1
ATOM 614 O O . PHE A 1 74 ? -8.092 0.713 3.281 1.00 90.44 74 PHE A O 1
ATOM 621 N N . ILE A 1 75 ? -9.870 1.030 1.955 1.00 90.38 75 ILE A N 1
ATOM 622 C CA . ILE A 1 75 ? -9.695 -0.181 1.153 1.00 90.38 75 ILE A CA 1
ATOM 623 C C . ILE A 1 75 ? -9.357 0.184 -0.285 1.00 90.38 75 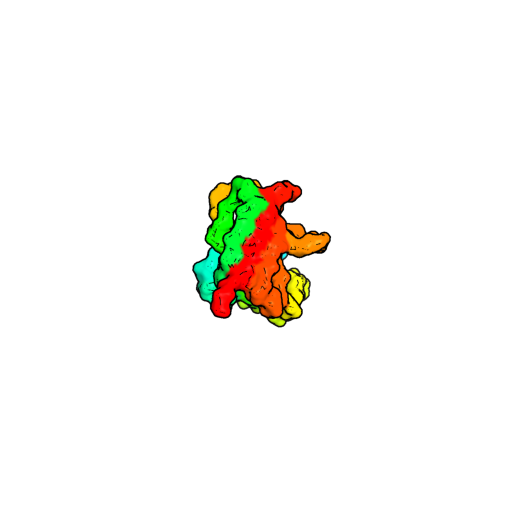ILE A C 1
ATOM 625 O O . ILE A 1 75 ? -10.006 1.053 -0.876 1.00 90.38 75 ILE A O 1
ATOM 629 N N . GLU A 1 76 ? -8.383 -0.529 -0.847 1.00 92.12 76 GLU A N 1
ATOM 630 C CA . GLU A 1 76 ? -8.005 -0.455 -2.257 1.00 92.12 76 GLU A CA 1
ATOM 631 C C . GLU A 1 76 ? -8.137 -1.809 -2.956 1.00 92.12 76 GLU A C 1
ATOM 633 O O . GLU A 1 76 ? -8.010 -2.851 -2.322 1.00 92.12 76 GLU A O 1
ATOM 638 N N . LYS A 1 77 ? -8.323 -1.785 -4.279 1.00 92.12 77 LYS A N 1
ATOM 639 C CA . LYS A 1 77 ? -8.309 -2.971 -5.162 1.00 92.12 77 LYS A CA 1
ATOM 640 C C . LYS A 1 77 ? -7.111 -3.030 -6.119 1.00 92.12 77 LYS A C 1
ATOM 642 O O . LYS A 1 77 ? -7.154 -3.692 -7.155 1.00 92.12 77 LYS A O 1
ATOM 647 N N . GLY A 1 78 ? -6.061 -2.264 -5.843 1.00 90.06 78 GLY A N 1
ATOM 648 C CA . GLY A 1 78 ? -4.917 -2.159 -6.743 1.00 90.06 78 GLY A CA 1
ATOM 649 C C . GLY A 1 78 ? -3.677 -1.581 -6.082 1.00 90.06 78 GLY A C 1
ATOM 650 O O . GLY A 1 78 ? -3.729 -1.054 -4.972 1.00 90.06 78 GLY A O 1
ATOM 651 N N . TYR A 1 79 ? -2.555 -1.681 -6.783 1.00 87.06 79 TYR A N 1
ATOM 652 C CA . TYR A 1 79 ? -1.231 -1.264 -6.332 1.00 87.06 79 TYR A CA 1
ATOM 653 C C . TYR A 1 79 ? -0.428 -0.650 -7.485 1.00 87.06 79 TYR A C 1
ATOM 655 O O . TYR A 1 79 ? -0.895 -0.609 -8.619 1.00 87.06 79 TYR A O 1
ATOM 663 N N . ARG A 1 80 ? 0.748 -0.096 -7.182 1.00 85.56 80 ARG A N 1
ATOM 664 C CA . ARG A 1 80 ? 1.714 0.389 -8.181 1.00 85.56 80 ARG A CA 1
ATOM 665 C C . ARG A 1 80 ? 3.090 -0.212 -7.928 1.00 85.56 80 ARG A C 1
ATOM 667 O O . ARG A 1 80 ? 3.390 -0.602 -6.793 1.00 85.56 80 ARG A O 1
ATOM 674 N N . TRP A 1 81 ? 3.922 -0.228 -8.959 1.00 79.06 81 TRP A N 1
ATOM 675 C CA . TRP A 1 81 ? 5.318 -0.638 -8.860 1.00 79.06 81 TRP A CA 1
ATOM 676 C C . TRP A 1 81 ? 6.229 0.558 -8.568 1.00 79.06 81 TRP A C 1
ATOM 678 O O . TRP A 1 81 ? 6.216 1.570 -9.266 1.00 79.06 81 TRP A O 1
ATOM 688 N N . GLY A 1 82 ? 6.975 0.454 -7.466 1.00 70.81 82 GLY A N 1
ATOM 689 C CA . GLY A 1 82 ? 7.911 1.468 -6.993 1.00 70.81 82 GLY A CA 1
ATOM 690 C C . GLY A 1 82 ? 7.337 2.881 -6.903 1.00 70.81 82 GLY A C 1
ATOM 691 O O . GLY A 1 82 ? 6.162 3.084 -6.605 1.00 70.81 82 GLY A O 1
ATOM 692 N N . ASN A 1 83 ? 8.222 3.870 -7.034 1.00 64.50 83 ASN A N 1
ATOM 693 C CA . ASN A 1 83 ? 7.927 5.270 -6.706 1.00 64.50 83 ASN A CA 1
ATOM 694 C C . ASN A 1 83 ? 7.669 6.163 -7.924 1.00 64.50 83 ASN A C 1
ATOM 696 O O . ASN A 1 83 ? 7.342 7.333 -7.761 1.00 64.50 83 ASN A O 1
ATOM 700 N N . SER A 1 84 ? 7.889 5.638 -9.126 1.00 59.66 84 SER A N 1
ATOM 701 C CA . SER A 1 84 ? 7.862 6.411 -10.372 1.00 59.66 84 SER A CA 1
ATOM 702 C C . SER A 1 84 ? 6.887 5.849 -11.398 1.00 59.66 84 SER A C 1
ATOM 704 O O . SER A 1 84 ? 6.824 6.385 -12.499 1.00 59.66 84 SER A O 1
ATOM 706 N N . SER A 1 85 ? 6.190 4.757 -11.075 1.00 67.44 85 SER A N 1
ATOM 707 C CA . SER A 1 85 ? 5.157 4.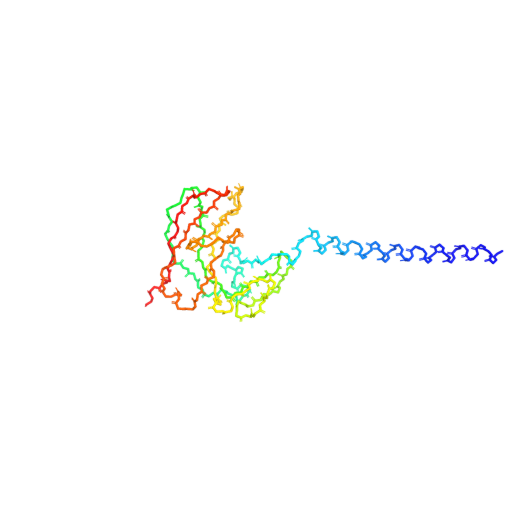219 -11.947 1.00 67.44 85 SER A CA 1
ATOM 708 C C . SER A 1 85 ? 3.821 4.876 -11.627 1.00 67.44 85 SER A C 1
ATOM 710 O O . SER A 1 85 ? 3.307 4.760 -10.510 1.00 67.44 85 SER A O 1
ATOM 712 N N . ASP A 1 86 ? 3.265 5.549 -12.631 1.00 70.38 86 ASP A N 1
ATOM 713 C CA . ASP A 1 86 ? 1.872 6.001 -12.635 1.00 70.38 86 ASP A CA 1
ATOM 714 C C . ASP A 1 86 ? 0.913 4.846 -12.968 1.00 70.38 86 ASP A C 1
ATOM 716 O O . ASP A 1 86 ? -0.306 4.955 -12.805 1.00 70.38 86 ASP A O 1
ATOM 720 N N . GLU A 1 87 ? 1.457 3.713 -13.421 1.00 81.50 87 GLU A N 1
ATOM 721 C CA . GLU A 1 87 ? 0.675 2.548 -13.784 1.00 81.50 87 GLU A CA 1
ATOM 722 C C . GLU A 1 87 ? 0.159 1.836 -12.534 1.00 81.50 87 GLU A C 1
ATOM 724 O O . GLU A 1 87 ? 0.879 1.555 -11.570 1.00 81.50 87 GLU A O 1
ATOM 729 N N . THR A 1 88 ? -1.142 1.565 -12.549 1.00 87.06 88 THR A N 1
ATOM 730 C CA . THR A 1 88 ? -1.840 0.920 -11.447 1.00 87.06 88 THR A CA 1
ATOM 731 C C . THR A 1 88 ? -2.277 -0.472 -11.875 1.00 87.06 88 THR A C 1
ATOM 733 O O . THR A 1 88 ? -3.100 -0.623 -12.777 1.00 87.06 88 THR A O 1
ATOM 736 N N . ALA A 1 89 ? -1.745 -1.481 -11.194 1.00 87.56 89 ALA A N 1
ATOM 737 C CA . ALA A 1 89 ? -2.113 -2.878 -11.360 1.00 87.56 89 ALA A CA 1
ATOM 738 C C . ALA A 1 89 ? -3.285 -3.240 -10.438 1.00 87.56 89 ALA A C 1
ATOM 740 O O . ALA A 1 89 ? -3.437 -2.685 -9.342 1.00 87.56 89 ALA A O 1
ATOM 741 N N . LYS A 1 90 ? -4.132 -4.173 -10.880 1.00 88.38 90 LYS A N 1
ATOM 742 C CA . LYS A 1 90 ? -5.263 -4.672 -10.084 1.00 88.38 90 LYS A CA 1
ATOM 743 C C . LYS A 1 90 ? -4.824 -5.839 -9.212 1.00 88.38 90 LYS A C 1
ATOM 745 O O . LYS A 1 90 ? -4.074 -6.693 -9.665 1.00 88.38 90 LYS A O 1
ATOM 750 N N . LEU A 1 91 ? -5.378 -5.927 -8.005 1.00 86.06 91 LEU A N 1
ATOM 751 C CA . LEU A 1 91 ? -5.128 -7.061 -7.110 1.00 86.06 91 LEU A CA 1
ATOM 752 C C . LEU A 1 91 ? -5.807 -8.363 -7.552 1.00 86.06 91 LEU A C 1
ATOM 754 O O . LEU A 1 91 ? -5.453 -9.426 -7.071 1.00 86.06 91 LEU A O 1
ATOM 758 N N . GLU A 1 92 ? -6.731 -8.299 -8.501 1.00 85.56 92 GLU A N 1
ATOM 759 C CA . GLU A 1 92 ? -7.340 -9.482 -9.122 1.00 85.56 92 GLU A CA 1
ATOM 760 C C . GLU A 1 92 ? -6.418 -10.148 -10.161 1.00 85.56 92 GLU A C 1
ATOM 762 O O . GLU A 1 92 ? -6.697 -11.255 -10.609 1.00 85.56 92 GLU A O 1
ATOM 767 N N . GLN A 1 93 ? -5.348 -9.473 -10.599 1.00 83.12 93 GLN A N 1
ATOM 768 C CA . GLN A 1 93 ? -4.439 -10.006 -11.615 1.00 83.12 93 GLN A CA 1
ATOM 769 C C . GLN A 1 93 ? -3.359 -10.866 -10.967 1.00 83.12 93 GLN A C 1
ATOM 771 O O . GLN A 1 93 ? -2.758 -10.459 -9.977 1.00 83.12 93 GLN A O 1
ATOM 776 N N . ASP A 1 94 ? -3.078 -12.032 -11.539 1.00 78.94 94 ASP A N 1
ATOM 777 C CA . ASP A 1 94 ? -1.932 -12.822 -11.103 1.00 78.94 94 ASP A CA 1
ATOM 778 C C . ASP A 1 94 ? -0.630 -12.085 -11.456 1.00 78.94 94 ASP A C 1
ATOM 780 O O . ASP A 1 94 ? -0.328 -11.836 -12.624 1.00 78.94 94 ASP A O 1
ATOM 784 N N . ASP A 1 95 ? 0.110 -11.695 -10.421 1.00 74.81 95 ASP A N 1
ATOM 785 C CA . ASP A 1 95 ? 1.426 -11.075 -10.517 1.00 74.81 95 ASP A CA 1
ATOM 786 C C . ASP A 1 95 ? 2.340 -11.770 -9.505 1.00 74.81 95 ASP A C 1
ATOM 788 O O . ASP A 1 95 ? 2.390 -11.439 -8.311 1.00 74.81 95 ASP A O 1
ATOM 792 N N . SER A 1 96 ? 3.078 -12.760 -10.008 1.00 69.94 96 SER A N 1
ATOM 793 C CA . SER A 1 96 ? 4.024 -13.555 -9.228 1.00 69.94 96 SER A CA 1
ATOM 794 C C . SER A 1 96 ? 5.168 -12.721 -8.645 1.00 69.94 96 SER A C 1
ATOM 796 O O . SER A 1 96 ? 5.727 -13.085 -7.609 1.00 69.94 96 SER A O 1
ATOM 798 N N . LEU A 1 97 ? 5.521 -11.597 -9.283 1.00 68.94 97 LEU A N 1
ATOM 799 C CA . LEU A 1 97 ? 6.572 -10.698 -8.800 1.00 68.94 97 LEU A CA 1
ATOM 800 C C . LEU A 1 97 ? 6.071 -9.888 -7.602 1.00 68.94 97 LEU A C 1
ATOM 802 O O . LEU A 1 97 ? 6.804 -9.706 -6.628 1.00 68.94 97 LEU A O 1
ATOM 806 N N . ALA A 1 98 ? 4.804 -9.465 -7.631 1.00 65.88 98 ALA A N 1
ATOM 807 C CA . ALA A 1 98 ? 4.139 -8.788 -6.516 1.00 65.88 98 ALA A CA 1
ATOM 808 C C . ALA A 1 98 ? 3.703 -9.742 -5.394 1.00 65.88 98 ALA A C 1
ATOM 810 O O . ALA A 1 98 ? 3.196 -9.266 -4.372 1.00 65.88 98 ALA A O 1
ATOM 811 N N . ARG A 1 99 ? 3.869 -11.063 -5.588 1.00 68.19 99 ARG A N 1
ATOM 812 C CA . ARG A 1 99 ? 3.265 -12.122 -4.759 1.00 68.19 99 ARG A CA 1
ATOM 813 C C . ARG A 1 99 ? 1.780 -11.865 -4.549 1.00 68.19 99 ARG A C 1
ATOM 815 O O . ARG A 1 99 ? 1.278 -11.927 -3.425 1.00 68.19 99 ARG A O 1
ATOM 822 N N . ASN A 1 100 ? 1.111 -11.468 -5.623 1.00 73.56 100 ASN A N 1
ATOM 823 C CA . ASN A 1 100 ? -0.288 -11.144 -5.527 1.00 73.56 100 ASN A CA 1
ATOM 824 C C . ASN A 1 100 ? -1.097 -12.417 -5.265 1.00 73.56 100 ASN A C 1
ATOM 826 O O . ASN A 1 100 ? -0.744 -13.499 -5.728 1.00 73.56 100 ASN A O 1
ATOM 830 N N . THR A 1 101 ? -2.171 -12.287 -4.500 1.00 76.69 101 THR A N 1
ATOM 831 C CA . THR A 1 101 ? -3.086 -13.390 -4.213 1.00 76.69 101 THR A CA 1
ATOM 832 C C . THR A 1 101 ? -4.427 -12.981 -4.802 1.00 76.69 101 THR A C 1
ATOM 834 O O . THR A 1 101 ? -5.148 -12.246 -4.135 1.00 76.69 101 THR A O 1
ATOM 837 N N . PRO A 1 102 ? -4.755 -13.381 -6.046 1.00 80.56 102 PRO A N 1
ATOM 838 C CA . PRO A 1 102 ? -5.993 -12.965 -6.712 1.00 80.56 102 PRO A CA 1
ATOM 839 C C . PRO A 1 102 ? -7.271 -13.269 -5.918 1.00 80.56 102 PRO A C 1
ATOM 841 O O . PRO A 1 102 ? -8.260 -12.556 -6.052 1.00 80.56 102 PRO A O 1
ATOM 844 N N . GLU A 1 103 ? -7.230 -14.286 -5.051 1.00 80.75 103 GLU A N 1
ATOM 845 C CA . GLU A 1 103 ? -8.299 -14.645 -4.104 1.00 80.75 103 GLU A CA 1
ATOM 846 C C . GLU A 1 103 ? -8.507 -13.600 -2.989 1.00 80.75 103 GLU A C 1
ATOM 848 O O . GLU A 1 103 ? -9.542 -13.582 -2.333 1.00 80.75 103 GLU A O 1
ATOM 853 N N . LEU A 1 104 ? -7.550 -12.689 -2.796 1.00 82.25 104 LEU A N 1
ATOM 854 C CA . LEU A 1 104 ? -7.607 -11.558 -1.869 1.00 82.25 104 LEU A CA 1
ATOM 855 C C . LEU A 1 104 ? -7.515 -10.238 -2.662 1.00 82.25 104 LEU A C 1
ATOM 857 O O . LEU A 1 104 ? -6.515 -9.516 -2.569 1.00 82.25 104 LEU A O 1
ATOM 861 N N . PRO A 1 105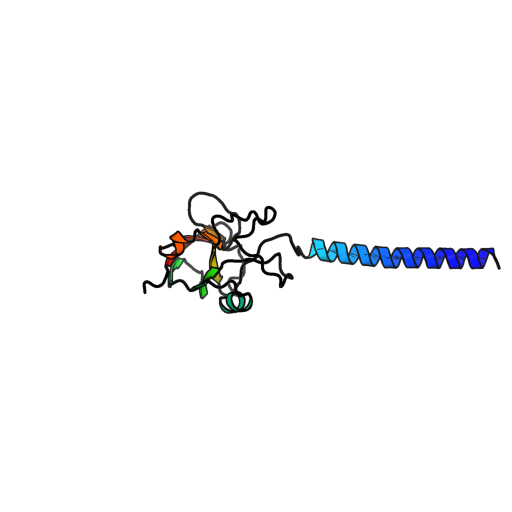 ? -8.546 -9.896 -3.461 1.00 87.69 105 PRO A N 1
ATOM 862 C CA . PRO A 1 105 ? -8.492 -8.818 -4.453 1.00 87.69 105 PRO A CA 1
ATOM 863 C C . PRO A 1 105 ? -8.563 -7.410 -3.843 1.00 87.69 105 PRO A C 1
ATOM 865 O O . PRO A 1 105 ? -8.678 -6.408 -4.556 1.00 87.69 105 PRO A O 1
ATOM 868 N N . PHE A 1 106 ? -8.498 -7.304 -2.519 1.00 87.81 106 PHE A N 1
ATOM 869 C CA . PHE A 1 106 ? -8.551 -6.047 -1.797 1.00 87.81 106 PHE A CA 1
ATOM 870 C C . PHE A 1 106 ? -7.430 -5.958 -0.776 1.00 87.81 106 PHE A C 1
ATOM 872 O O . PHE A 1 106 ? -6.893 -6.956 -0.304 1.00 87.81 106 PHE A O 1
ATOM 879 N N . GLN A 1 107 ? -7.097 -4.732 -0.394 1.00 86.38 107 GLN A N 1
ATOM 880 C CA . GLN A 1 107 ? -6.170 -4.468 0.691 1.00 86.38 107 GLN A CA 1
ATOM 881 C C . GLN A 1 107 ? -6.698 -3.366 1.608 1.00 86.38 107 GLN A C 1
ATOM 883 O O . GLN A 1 107 ? -7.202 -2.349 1.130 1.00 86.38 107 GLN A O 1
ATOM 888 N N . VAL A 1 108 ? -6.553 -3.544 2.921 1.00 86.25 108 VAL A N 1
ATOM 889 C CA . VAL A 1 108 ? -6.721 -2.456 3.897 1.00 86.25 108 VAL A CA 1
ATOM 890 C C . VAL A 1 108 ? -5.453 -1.624 3.899 1.00 86.25 108 VAL A C 1
ATOM 892 O O . VAL A 1 108 ? -4.379 -2.184 4.054 1.00 86.25 108 VAL A O 1
ATOM 895 N N . VAL A 1 109 ? -5.578 -0.310 3.774 1.00 86.38 109 VAL A N 1
ATOM 896 C CA . VAL A 1 109 ? -4.487 0.661 3.807 1.00 86.38 109 VAL A CA 1
ATOM 897 C C . VAL A 1 109 ? -4.674 1.587 4.999 1.00 86.38 109 VAL A C 1
ATOM 899 O O . VAL A 1 109 ? -5.786 2.040 5.282 1.00 86.38 109 VAL A O 1
ATOM 902 N N . VAL A 1 110 ? -3.571 1.882 5.684 1.00 85.00 110 VAL A N 1
ATOM 903 C CA . VAL A 1 110 ? -3.532 2.823 6.805 1.00 85.00 110 VAL A CA 1
ATOM 904 C C . VAL A 1 110 ? -2.672 4.019 6.418 1.00 85.00 110 VAL A C 1
ATOM 906 O O . VAL A 1 110 ? -1.484 3.873 6.136 1.00 85.00 110 VAL A O 1
ATOM 909 N N . SER A 1 111 ? -3.285 5.199 6.394 1.00 84.50 111 SER A N 1
ATOM 910 C CA . SER A 1 111 ? -2.608 6.472 6.163 1.00 84.50 111 SER A CA 1
ATOM 911 C C . SER A 1 111 ? -2.168 7.084 7.486 1.00 84.50 111 SER A C 1
ATOM 913 O O . SER A 1 111 ? -2.946 7.153 8.441 1.00 84.50 111 SER A O 1
ATOM 915 N N . PHE A 1 112 ? -0.931 7.568 7.522 1.00 81.25 112 PHE A N 1
ATOM 916 C CA . PHE A 1 112 ? -0.319 8.200 8.685 1.00 81.25 112 PHE A CA 1
ATOM 917 C C . PHE A 1 112 ? 0.133 9.615 8.343 1.00 81.25 112 PHE A C 1
ATOM 919 O O . PHE A 1 112 ? 0.385 9.950 7.183 1.00 81.25 112 PHE A O 1
ATOM 926 N N . LYS A 1 113 ? 0.288 10.456 9.365 1.00 78.56 113 LYS A N 1
ATOM 927 C CA . LYS A 1 113 ? 0.832 11.803 9.184 1.00 78.56 113 LYS A CA 1
ATOM 928 C C . LYS A 1 113 ? 2.311 11.751 8.797 1.00 78.56 113 LYS A C 1
ATOM 930 O O . LYS A 1 113 ? 3.110 11.071 9.434 1.00 78.56 113 LYS A O 1
ATOM 935 N N . LYS A 1 114 ? 2.684 12.532 7.780 1.00 61.41 114 LY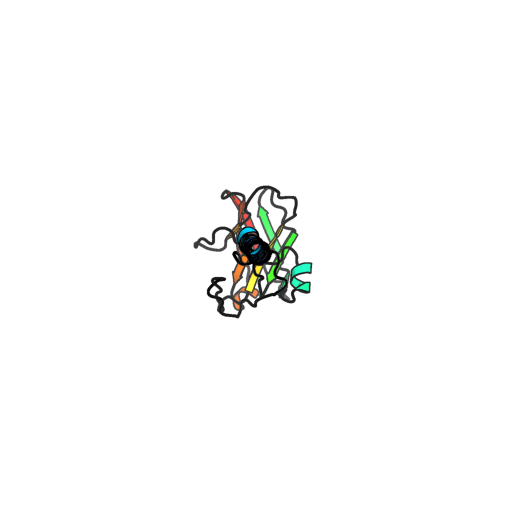S A N 1
ATOM 936 C CA . LYS A 1 114 ? 4.030 12.579 7.173 1.00 61.41 114 LYS A CA 1
ATOM 937 C C . LYS A 1 114 ? 5.174 12.865 8.166 1.00 61.41 114 LYS A C 1
ATOM 939 O O . LYS A 1 114 ? 6.322 12.525 7.891 1.00 61.41 114 LYS A O 1
ATOM 944 N N . ASP A 1 115 ? 4.860 13.457 9.319 1.00 59.62 115 ASP A N 1
ATOM 945 C CA . ASP A 1 115 ? 5.824 13.834 10.359 1.00 59.62 115 ASP A CA 1
ATOM 946 C C . ASP A 1 115 ? 6.078 12.742 11.408 1.00 59.62 115 ASP A C 1
ATOM 948 O O . ASP A 1 115 ? 6.873 12.946 12.325 1.00 59.62 115 ASP A O 1
ATOM 952 N N . GLN A 1 116 ? 5.496 11.548 11.243 1.00 61.84 116 GLN A N 1
ATOM 953 C CA . GLN A 1 116 ? 5.911 10.335 11.958 1.00 61.84 116 GLN A CA 1
ATOM 954 C C . GLN A 1 116 ? 7.223 9.804 11.354 1.00 61.84 116 GLN A C 1
ATOM 956 O O . GLN A 1 116 ? 7.300 8.736 10.748 1.00 61.84 116 GLN A O 1
ATOM 961 N N . LYS A 1 117 ? 8.259 10.643 11.442 1.00 45.47 117 LYS A N 1
ATOM 962 C CA . LYS A 1 117 ? 9.605 10.419 10.922 1.00 45.47 117 LYS A CA 1
ATOM 963 C C . LYS A 1 117 ? 10.376 9.547 11.906 1.00 45.47 117 LYS A C 1
ATOM 965 O O . LYS A 1 117 ? 10.668 9.995 13.008 1.00 45.47 117 LYS A O 1
ATOM 970 N N . ASN A 1 118 ? 10.736 8.356 11.433 1.00 42.72 118 ASN A N 1
ATOM 971 C CA . ASN A 1 118 ? 11.656 7.360 12.003 1.00 42.72 118 ASN A CA 1
ATOM 972 C C . ASN A 1 118 ? 10.926 6.087 12.439 1.00 42.72 118 ASN A C 1
ATOM 974 O O . ASN A 1 118 ? 10.571 5.883 13.594 1.00 42.72 118 ASN A O 1
ATOM 978 N N . GLY A 1 119 ? 10.673 5.242 11.437 1.00 47.50 119 GLY A N 1
ATOM 979 C CA . GLY A 1 119 ? 10.350 3.841 11.633 1.00 47.50 119 GLY A CA 1
ATOM 980 C C . GLY A 1 119 ? 9.594 3.214 10.472 1.00 47.50 119 GLY A C 1
ATOM 981 O O . GLY A 1 119 ? 8.762 3.844 9.827 1.00 47.50 119 GLY A O 1
ATOM 982 N N . LYS A 1 120 ? 9.872 1.936 10.194 1.00 53.81 120 LYS A N 1
ATOM 983 C CA . LYS A 1 120 ? 9.071 1.145 9.250 1.00 53.81 120 LYS A CA 1
ATOM 984 C C . LYS A 1 120 ? 7.759 0.751 9.924 1.00 53.81 120 LYS A C 1
ATOM 986 O O . LYS A 1 120 ? 7.695 -0.304 10.557 1.00 53.81 120 LYS A O 1
ATOM 991 N N . LEU A 1 121 ? 6.744 1.605 9.818 1.00 59.19 121 LEU A N 1
ATOM 992 C CA . LEU A 1 121 ? 5.419 1.313 10.350 1.00 59.19 121 LEU A CA 1
ATOM 993 C C . LEU A 1 121 ? 4.779 0.193 9.532 1.00 59.19 121 LEU A C 1
ATOM 995 O O . LEU A 1 121 ? 4.668 0.279 8.312 1.00 59.19 121 LEU A O 1
ATOM 999 N N . SER A 1 122 ? 4.444 -0.896 10.208 1.00 59.88 122 SER A N 1
ATOM 1000 C CA . SER A 1 122 ? 3.938 -2.114 9.584 1.00 59.88 122 SER A CA 1
ATOM 1001 C C . SER A 1 122 ? 2.640 -2.528 10.262 1.00 59.88 122 SER A C 1
ATOM 1003 O O . SER A 1 122 ? 2.474 -2.342 11.472 1.00 59.88 122 SER A O 1
ATOM 1005 N N . VAL A 1 123 ? 1.720 -3.057 9.465 1.00 58.91 123 VAL A N 1
ATOM 1006 C CA . VAL A 1 123 ? 0.371 -3.421 9.883 1.00 58.91 123 VAL A CA 1
ATOM 1007 C C . VAL A 1 123 ? 0.248 -4.945 9.850 1.00 58.91 123 VAL A C 1
ATOM 1009 O O . VAL A 1 123 ? 0.630 -5.562 8.862 1.00 58.91 123 VAL A O 1
ATOM 1012 N N . PHE A 1 124 ? -0.271 -5.561 10.919 1.00 64.75 124 PHE A N 1
ATOM 1013 C CA . PHE A 1 124 ? -0.309 -7.028 11.046 1.00 64.75 124 PHE A CA 1
ATOM 1014 C C . PHE A 1 124 ? -1.683 -7.540 11.442 1.00 64.75 124 PHE A C 1
ATOM 1016 O O . PHE A 1 124 ? -2.178 -7.184 12.511 1.00 64.75 124 PHE A O 1
ATOM 1023 N N . SER A 1 125 ? -2.253 -8.437 10.641 1.00 52.72 125 SER A N 1
ATOM 1024 C CA . SER A 1 125 ? -3.444 -9.211 10.996 1.00 52.72 125 SER A CA 1
ATOM 1025 C C . SER A 1 125 ? -3.089 -10.700 11.021 1.00 52.72 125 SER A C 1
ATOM 1027 O O . SER A 1 125 ? -2.572 -11.215 10.037 1.00 52.72 125 SER A O 1
ATOM 1029 N N . GLY A 1 126 ? -3.325 -11.385 12.146 1.00 52.53 126 GLY A N 1
ATOM 1030 C CA . GLY A 1 126 ? -3.051 -12.823 12.290 1.00 52.53 126 GLY A CA 1
ATOM 1031 C C . GLY A 1 126 ? -1.623 -13.195 12.723 1.00 52.53 126 GLY A C 1
ATOM 1032 O O . GLY A 1 126 ? -0.893 -12.369 13.273 1.00 52.53 126 GLY A O 1
ATOM 1033 N N . GLY A 1 127 ? -1.276 -14.479 12.547 1.00 39.50 127 GLY A N 1
ATOM 1034 C CA . GLY A 1 127 ? -0.037 -15.104 13.037 1.00 39.50 127 GLY A CA 1
ATOM 1035 C C . GLY A 1 127 ? 1.111 -15.208 12.025 1.00 39.50 127 GLY A C 1
ATOM 1036 O O . GLY A 1 127 ? 2.223 -15.533 12.431 1.00 39.50 127 GLY A O 1
ATOM 1037 N N . GLU A 1 128 ? 0.883 -14.914 10.740 1.00 44.47 128 GLU A N 1
ATOM 1038 C CA . GLU A 1 128 ? 1.923 -15.020 9.710 1.00 44.47 128 GLU A CA 1
ATOM 1039 C C . GLU A 1 128 ? 2.479 -13.662 9.271 1.00 44.47 128 GLU A C 1
ATOM 1041 O O . GLU A 1 128 ? 1.789 -12.660 9.083 1.00 44.47 128 GLU A O 1
ATOM 1046 N N . TYR A 1 129 ? 3.803 -13.645 9.190 1.00 42.25 129 TYR A N 1
ATOM 1047 C CA . TYR A 1 129 ? 4.674 -12.484 9.167 1.00 42.25 129 TYR A CA 1
ATOM 1048 C C . TYR A 1 129 ? 4.821 -11.926 7.748 1.00 42.25 129 TYR A C 1
ATOM 1050 O O . TYR A 1 129 ? 5.553 -12.492 6.941 1.00 42.25 129 TYR A O 1
ATOM 1058 N N . ASN A 1 130 ? 4.220 -10.768 7.457 1.00 44.81 130 ASN A N 1
ATOM 1059 C CA . ASN A 1 130 ? 4.624 -9.959 6.304 1.00 44.81 130 ASN A CA 1
ATOM 1060 C C . ASN A 1 130 ? 5.440 -8.755 6.776 1.00 44.81 130 ASN A C 1
ATOM 1062 O O . ASN A 1 130 ? 4.935 -7.743 7.263 1.00 44.81 130 ASN A O 1
ATOM 1066 N N . LYS A 1 131 ? 6.759 -8.907 6.671 1.00 44.09 131 LYS A N 1
ATOM 1067 C CA . LYS A 1 131 ? 7.744 -7.895 7.036 1.00 44.09 131 LYS A CA 1
ATOM 1068 C C . LYS A 1 131 ? 7.548 -6.663 6.142 1.00 44.09 131 LYS A C 1
ATOM 1070 O O . LYS A 1 131 ? 7.842 -6.717 4.954 1.00 44.09 131 LYS A O 1
ATOM 1075 N N . TYR A 1 132 ? 7.108 -5.548 6.722 1.00 48.16 132 TYR A N 1
ATOM 1076 C CA . TYR A 1 132 ? 7.088 -4.223 6.082 1.00 48.16 132 TYR A CA 1
ATOM 1077 C C . TYR A 1 132 ? 6.047 -3.996 4.980 1.00 48.16 132 TYR A C 1
ATOM 1079 O O . TYR A 1 132 ? 6.368 -3.438 3.933 1.00 48.16 132 TYR A O 1
ATOM 1087 N N . SER A 1 133 ? 4.789 -4.360 5.220 1.00 56.69 133 SER A N 1
ATOM 1088 C CA . SER A 1 133 ? 3.678 -3.928 4.365 1.00 56.69 133 SER A CA 1
ATOM 1089 C C . SER A 1 133 ? 2.612 -3.210 5.203 1.00 56.69 133 SER A C 1
ATOM 1091 O O . SER A 1 133 ? 2.011 -3.823 6.080 1.00 56.69 133 SER A O 1
ATOM 1093 N N . PRO A 1 134 ? 2.360 -1.910 4.978 1.00 62.25 134 PRO A N 1
ATOM 1094 C CA . PRO A 1 134 ? 1.271 -1.140 5.602 1.00 62.25 134 PRO A CA 1
ATOM 1095 C C . PRO A 1 134 ? -0.120 -1.524 5.090 1.00 62.25 134 PRO A C 1
ATOM 1097 O O . PRO A 1 134 ? -1.047 -0.715 5.155 1.00 62.25 134 PRO A O 1
ATOM 1100 N N . PHE A 1 135 ? -0.254 -2.732 4.541 1.00 67.19 135 PHE A N 1
ATOM 1101 C CA . PHE A 1 135 ? -1.494 -3.217 3.983 1.00 67.19 135 PHE A CA 1
ATOM 1102 C C . PHE A 1 135 ? -1.784 -4.655 4.397 1.00 67.19 135 PHE A C 1
ATOM 1104 O O . PHE A 1 135 ? -0.870 -5.449 4.615 1.00 67.19 135 PHE A O 1
ATOM 1111 N N . ILE A 1 136 ? -3.072 -4.976 4.486 1.00 73.88 136 ILE A N 1
ATOM 1112 C CA . ILE A 1 136 ? -3.563 -6.325 4.789 1.00 73.88 136 ILE A CA 1
ATOM 1113 C C . ILE A 1 136 ? -4.381 -6.785 3.590 1.00 73.88 136 ILE A C 1
ATOM 1115 O O . ILE A 1 136 ? -5.399 -6.142 3.324 1.00 73.88 136 ILE A O 1
ATOM 1119 N N . PRO A 1 137 ? -3.968 -7.838 2.864 1.00 75.38 137 PRO A N 1
ATOM 1120 C CA . PRO A 1 137 ? -4.804 -8.416 1.824 1.00 75.38 137 PRO A CA 1
ATOM 1121 C C . PRO A 1 137 ? -6.060 -9.015 2.468 1.00 75.38 137 PRO A C 1
ATOM 1123 O O . PRO A 1 137 ? -5.979 -9.659 3.515 1.00 75.38 137 PRO A O 1
ATOM 1126 N N . ILE A 1 138 ? -7.220 -8.757 1.877 1.00 78.38 138 ILE A N 1
ATOM 1127 C CA . ILE A 1 138 ? -8.514 -9.225 2.375 1.00 78.38 138 ILE A CA 1
ATOM 1128 C C . ILE A 1 138 ? -9.367 -9.736 1.216 1.00 78.38 138 ILE A C 1
ATOM 1130 O O . ILE A 1 138 ? -9.271 -9.249 0.087 1.00 78.38 138 ILE A O 1
ATOM 1134 N N . ASP A 1 139 ? -10.231 -10.691 1.531 1.00 78.56 139 ASP A N 1
ATOM 1135 C CA . ASP A 1 139 ? -11.282 -11.152 0.634 1.00 78.56 139 ASP A CA 1
ATOM 1136 C C . ASP A 1 139 ? -12.437 -10.129 0.581 1.00 78.56 139 ASP A C 1
ATOM 1138 O O . ASP A 1 139 ? -12.660 -9.327 1.497 1.00 78.56 139 ASP A O 1
ATOM 1142 N N . SER A 1 140 ? -13.182 -10.181 -0.513 1.00 71.38 140 SER A N 1
ATOM 1143 C CA . SER A 1 140 ? -14.478 -9.560 -0.746 1.00 71.38 140 SER A CA 1
ATOM 1144 C C . SER A 1 140 ? -15.481 -9.749 0.399 1.00 71.38 140 SER A C 1
ATOM 1146 O O . SER A 1 140 ? -16.151 -8.782 0.774 1.00 71.38 140 SER A O 1
ATOM 1148 N N . ASP A 1 141 ? -15.548 -10.932 1.012 1.00 68.31 141 ASP A N 1
ATOM 1149 C CA . ASP A 1 141 ? -16.499 -11.215 2.095 1.00 68.31 141 ASP A CA 1
ATOM 1150 C C . ASP A 1 141 ? -16.138 -10.484 3.401 1.00 68.31 141 ASP A C 1
ATOM 1152 O O . ASP A 1 141 ? -17.018 -9.979 4.105 1.00 68.31 141 ASP A O 1
ATOM 1156 N N . ILE A 1 142 ? -14.838 -10.281 3.662 1.00 63.41 142 ILE A N 1
ATOM 1157 C CA . ILE A 1 142 ? -14.320 -9.553 4.838 1.00 63.41 142 ILE A CA 1
ATOM 1158 C C . ILE A 1 142 ? -14.654 -8.055 4.771 1.00 63.41 142 ILE A C 1
ATOM 1160 O O . ILE A 1 142 ? -14.641 -7.364 5.792 1.00 63.41 142 ILE A O 1
ATOM 1164 N N . LEU A 1 143 ? -15.041 -7.527 3.602 1.00 60.56 143 LEU A N 1
ATOM 1165 C CA . LEU A 1 143 ? -15.482 -6.136 3.477 1.00 60.56 143 LEU A CA 1
ATOM 1166 C C . LEU A 1 143 ? -16.665 -5.810 4.402 1.00 60.56 143 LEU A C 1
ATOM 1168 O O . LEU A 1 143 ? -16.874 -4.633 4.702 1.00 60.56 143 LEU A O 1
ATOM 1172 N N . LYS A 1 144 ? -17.451 -6.796 4.841 1.00 63.12 144 LYS A N 1
ATOM 1173 C CA . LYS A 1 144 ? -18.602 -6.582 5.733 1.00 63.12 144 LYS A CA 1
ATOM 1174 C C . LYS A 1 144 ? -18.243 -6.629 7.218 1.00 63.12 144 LYS A C 1
ATOM 1176 O O . LYS A 1 144 ? -19.008 -6.121 8.034 1.00 63.12 144 LYS A O 1
ATOM 1181 N N . ASP A 1 145 ? -17.065 -7.145 7.547 1.00 67.75 145 ASP A N 1
ATOM 1182 C CA . ASP A 1 145 ? -16.658 -7.424 8.915 1.00 67.75 145 ASP A CA 1
ATOM 1183 C C . ASP A 1 145 ? -15.667 -6.400 9.471 1.00 67.75 145 ASP A C 1
ATOM 1185 O O . ASP A 1 145 ? -15.258 -5.418 8.841 1.00 67.75 145 ASP A O 1
ATOM 1189 N N . THR A 1 146 ? -15.316 -6.611 10.736 1.00 78.75 146 THR A N 1
ATOM 1190 C CA . THR A 1 146 ? -14.294 -5.828 11.414 1.00 78.75 146 THR A CA 1
ATOM 1191 C C . THR A 1 146 ? -12.916 -6.455 11.217 1.00 78.75 146 THR A C 1
ATOM 1193 O O . THR A 1 146 ? -12.661 -7.563 11.682 1.00 78.75 146 THR A O 1
ATOM 1196 N N . VAL A 1 147 ? -11.978 -5.695 10.657 1.00 79.38 147 VAL A N 1
ATOM 1197 C CA . VAL A 1 147 ? -10.563 -6.066 10.576 1.00 79.38 147 VAL A CA 1
ATOM 1198 C C . VAL A 1 147 ? -9.828 -5.527 11.800 1.00 79.38 147 VAL A C 1
ATOM 1200 O O . VAL A 1 147 ? -9.943 -4.355 12.156 1.00 79.38 147 VAL A O 1
ATOM 1203 N N . SER A 1 148 ? -9.059 -6.381 12.471 1.00 81.12 148 SER A N 1
ATOM 1204 C CA . SER A 1 148 ? -8.189 -5.973 13.577 1.00 81.12 148 SER A CA 1
ATOM 1205 C C . SER A 1 148 ? -6.733 -6.203 13.221 1.00 81.12 148 SER A C 1
ATOM 1207 O O . SER A 1 148 ? -6.381 -7.263 12.695 1.00 81.12 148 SER A O 1
ATOM 1209 N N . PHE A 1 149 ? -5.884 -5.235 13.552 1.00 81.19 149 PHE A N 1
ATOM 1210 C CA . PHE A 1 149 ? -4.465 -5.325 13.263 1.00 81.19 149 PHE A CA 1
ATOM 1211 C C . PHE A 1 149 ? -3.581 -4.603 14.268 1.00 81.19 149 PHE A C 1
ATOM 1213 O O . PHE A 1 149 ? -3.985 -3.631 14.902 1.00 81.19 149 PHE A O 1
ATOM 1220 N N . ASN A 1 150 ? -2.360 -5.101 14.419 1.00 81.06 150 ASN A N 1
ATOM 1221 C CA . ASN A 1 150 ? -1.337 -4.488 15.250 1.00 81.06 150 ASN A CA 1
ATOM 1222 C C . ASN A 1 150 ? -0.543 -3.461 14.445 1.00 81.06 150 ASN A C 1
ATOM 1224 O O . ASN A 1 150 ? -0.253 -3.680 13.268 1.00 81.06 150 ASN A O 1
ATOM 1228 N N . LEU A 1 151 ? -0.167 -2.373 15.108 1.00 77.50 151 LEU A N 1
ATOM 1229 C CA . LEU A 1 151 ? 0.780 -1.389 14.610 1.00 77.50 151 LEU A CA 1
ATOM 1230 C C . LEU A 1 151 ? 2.152 -1.710 15.185 1.00 77.50 151 LEU A C 1
ATOM 1232 O O . LEU A 1 151 ? 2.304 -1.870 16.400 1.00 77.50 151 LEU A O 1
ATOM 1236 N N . ILE A 1 152 ? 3.152 -1.787 14.314 1.00 75.44 152 ILE A N 1
ATOM 1237 C CA . ILE A 1 152 ? 4.542 -1.977 14.719 1.00 75.44 152 ILE A CA 1
ATOM 1238 C C . ILE A 1 152 ? 5.385 -0.848 14.151 1.00 75.44 152 ILE A C 1
ATOM 1240 O O . ILE A 1 152 ? 5.482 -0.716 12.934 1.00 75.44 152 ILE A O 1
ATOM 1244 N N . LEU A 1 153 ? 6.035 -0.086 15.026 1.00 75.56 153 LEU A N 1
ATOM 1245 C CA . LEU A 1 153 ? 6.998 0.953 14.676 1.00 75.56 153 LEU A CA 1
ATOM 1246 C C . LEU A 1 153 ? 8.401 0.459 15.048 1.00 75.56 153 LEU A C 1
ATOM 1248 O O . LEU A 1 153 ? 8.629 0.061 16.184 1.00 75.56 153 LEU A O 1
ATOM 1252 N N . GLU A 1 154 ? 9.335 0.430 14.095 1.00 72.88 154 GLU A N 1
ATOM 1253 C CA . GLU A 1 154 ? 10.724 -0.025 14.337 1.00 72.88 154 GLU A CA 1
ATOM 1254 C C . GLU A 1 154 ? 10.835 -1.415 14.997 1.00 72.88 154 GLU A C 1
ATOM 1256 O O . GLU A 1 154 ? 11.697 -1.668 15.835 1.00 72.88 154 GLU A O 1
ATOM 1261 N N . ASN A 1 155 ? 9.965 -2.349 14.601 1.00 69.88 155 ASN A N 1
ATOM 1262 C CA . ASN A 1 155 ? 9.846 -3.693 15.190 1.00 69.88 155 ASN A CA 1
ATOM 1263 C C . ASN A 1 155 ? 9.333 -3.725 16.648 1.00 69.88 155 ASN A C 1
ATOM 1265 O O . ASN A 1 155 ? 9.370 -4.781 17.276 1.00 69.88 155 ASN A O 1
ATOM 1269 N N . LYS A 1 156 ? 8.817 -2.612 17.185 1.00 72.75 156 LYS A N 1
ATOM 1270 C CA . LYS A 1 156 ? 8.127 -2.556 18.481 1.00 72.75 156 LYS A CA 1
ATOM 1271 C C . LYS A 1 156 ? 6.623 -2.453 18.278 1.00 72.75 156 LYS A C 1
ATOM 1273 O O . LYS A 1 156 ? 6.160 -1.642 17.481 1.00 72.75 156 LYS A O 1
ATOM 1278 N N . HIS A 1 157 ? 5.863 -3.271 19.001 1.00 80.44 157 HIS A N 1
ATOM 1279 C CA . HIS A 1 157 ? 4.410 -3.132 19.060 1.00 80.44 157 HIS A CA 1
ATOM 1280 C C . HIS A 1 157 ? 4.067 -1.797 19.725 1.00 80.44 157 HIS A C 1
ATOM 1282 O O . HIS A 1 157 ? 4.552 -1.518 20.820 1.00 80.44 157 HIS A O 1
ATOM 1288 N N . VAL A 1 158 ? 3.287 -0.968 19.034 1.00 81.25 158 VAL A N 1
ATOM 1289 C CA . VAL A 1 158 ? 2.893 0.371 19.512 1.00 81.25 158 VAL A CA 1
ATOM 1290 C C . VAL A 1 158 ? 1.387 0.520 19.674 1.00 81.25 158 VAL A C 1
ATOM 1292 O O . VAL A 1 158 ? 0.919 1.534 20.183 1.00 81.25 158 VAL A O 1
ATOM 1295 N N . GLY A 1 159 ? 0.610 -0.478 19.252 1.00 83.94 159 GLY A N 1
ATOM 1296 C CA . GLY A 1 159 ? -0.827 -0.459 19.453 1.00 83.94 159 GLY A CA 1
ATOM 1297 C C . GLY A 1 159 ? -1.608 -1.420 18.580 1.00 83.94 159 GLY A C 1
ATOM 1298 O O . GLY A 1 159 ? -1.061 -2.184 17.782 1.00 83.94 159 GLY A O 1
ATOM 1299 N N . LYS A 1 160 ? -2.928 -1.365 18.738 1.00 85.81 160 LYS A N 1
ATOM 1300 C CA . LYS A 1 160 ? -3.882 -2.151 17.956 1.00 85.81 160 LYS A CA 1
ATOM 1301 C C . LYS A 1 160 ? -4.960 -1.245 17.382 1.00 85.81 160 LYS A C 1
ATOM 1303 O O . LYS A 1 160 ? -5.516 -0.404 18.088 1.00 85.81 160 LYS A O 1
ATOM 1308 N N . VAL A 1 161 ? -5.287 -1.472 16.120 1.00 84.69 161 VAL A N 1
ATOM 1309 C CA . VAL A 1 161 ? -6.373 -0.808 15.409 1.00 84.69 161 VAL A CA 1
ATOM 1310 C C . VAL A 1 161 ? -7.457 -1.826 15.116 1.00 84.69 161 VAL A C 1
ATOM 1312 O O . VAL A 1 161 ? -7.191 -2.976 14.759 1.00 84.69 161 VAL A O 1
ATOM 1315 N N . LYS A 1 162 ? -8.695 -1.382 15.276 1.00 88.44 162 LYS A N 1
ATOM 1316 C CA . LYS A 1 162 ? -9.896 -2.095 14.867 1.00 88.44 162 LYS A CA 1
ATOM 1317 C C . LYS A 1 162 ? -10.592 -1.223 13.830 1.00 88.44 162 LYS A C 1
ATOM 1319 O O . LYS A 1 162 ? -10.905 -0.082 14.150 1.00 88.44 162 LYS A O 1
ATOM 1324 N N . ALA A 1 163 ? -10.807 -1.730 12.622 1.00 86.44 163 ALA A N 1
ATOM 1325 C CA . ALA A 1 163 ? -11.427 -1.006 11.518 1.00 86.44 163 ALA A CA 1
ATOM 1326 C C . ALA A 1 163 ? -12.632 -1.774 10.963 1.00 86.44 163 ALA A C 1
ATOM 1328 O O . ALA A 1 163 ? -12.588 -2.996 10.870 1.00 86.44 163 ALA A O 1
ATOM 1329 N N . TRP A 1 164 ? -13.709 -1.080 10.605 1.00 88.38 164 TRP A N 1
ATOM 1330 C CA . TRP A 1 164 ? -14.950 -1.699 10.129 1.00 88.38 164 TRP A CA 1
ATOM 1331 C C . TRP A 1 164 ? -15.626 -0.849 9.052 1.00 88.38 164 TRP A C 1
ATOM 1333 O O . TRP A 1 164 ? -15.430 0.368 8.967 1.00 88.38 164 TRP A O 1
ATOM 1343 N N . GLY A 1 165 ? -16.415 -1.505 8.199 1.00 82.75 165 GLY A N 1
ATOM 1344 C CA . GLY A 1 165 ? -17.244 -0.818 7.212 1.00 82.75 165 GLY A CA 1
ATOM 1345 C C . GLY A 1 165 ? -18.386 -0.038 7.866 1.00 82.75 165 GLY A C 1
ATOM 1346 O O . GLY A 1 165 ? -18.832 -0.375 8.960 1.00 82.75 165 GLY A O 1
ATOM 1347 N N . ASN A 1 166 ? -18.892 0.992 7.186 1.00 70.81 166 ASN A N 1
ATOM 1348 C CA . ASN A 1 166 ? -20.183 1.567 7.557 1.00 70.81 166 ASN A CA 1
ATOM 1349 C C . ASN A 1 166 ? -21.252 0.474 7.438 1.00 70.81 166 ASN A C 1
ATOM 1351 O O . ASN A 1 166 ? -21.418 -0.102 6.361 1.00 70.81 166 ASN A O 1
ATOM 1355 N N . MET A 1 167 ? -21.940 0.186 8.543 1.00 55.62 167 MET A N 1
ATOM 1356 C CA . MET A 1 167 ? -23.208 -0.530 8.502 1.00 55.62 167 MET A CA 1
ATOM 1357 C C . MET A 1 167 ? -24.223 0.467 7.944 1.00 55.62 167 MET A C 1
ATOM 1359 O O . MET A 1 167 ? -24.599 1.404 8.645 1.00 55.62 167 MET A O 1
ATOM 1363 N N . ASN A 1 168 ? -24.543 0.332 6.659 1.00 50.75 168 ASN A N 1
ATOM 1364 C CA . ASN A 1 168 ? -25.744 0.945 6.099 1.00 50.75 168 ASN A CA 1
ATOM 1365 C C . ASN A 1 168 ? -26.947 0.082 6.466 1.00 50.75 168 ASN A C 1
ATOM 1367 O O . ASN A 1 168 ? -26.798 -1.160 6.384 1.00 50.75 168 ASN A O 1
#

Foldseek 3Di:
DVVVVVVVVVVVVVVVVVVVVVVVVVVVCCCVVQQQAQAKADDLDPVVLVVLVFFDFWWDKDKPFPPWAWPTKGKGQWIAGHDPDPDIGGLLDDDVSNVRDNQQRMKIAIHTDPPPPAFLWDKDADDDDDPRDRIDRHHPVCLQDKGKIFIAGNNHTGIIMIIHHDPD

pLDDT: mean 77.52, std 14.12, range [39.5, 95.94]

Organism: NCBI:txid2047982

Radius of gyration: 23.37 Å; chains: 1; bounding box: 73×29×66 Å

Sequence (168 aa):
MRKFRSIIIVSIIILIVAIIGLGYFNSYIGYHGYNKDTYRRFSETIKESKERKVFIKKLNYNTKADNVEILDVFIEKGYRWGNSSDETAKLEQDDSLARNTPELPFQVVVSFKKDQKNGKLSVFSGGEYNKYSPFIPIDSDILKDTVSFNLILENKHVGKVKAWGNMN

Secondary structure (DSSP, 8-state):
-HHHHHHHHHHHHHHHHHHHHHHHHHHHHHHHHTTSSSSEE--SSHHHHHHTT-EEEEEEEEEEESS--EEEEEEESEEEETTT---EEETTS--TTTT--TTS-EEEEEEE-TT--SS--EEE-SSS--TT-SEEEE-TGGGGSEEEEEEEETTEEEEEEEEE----